Protein AF-A0ABD5SJA6-F1 (afdb_monomer_lite)

Radius of gyration: 27.05 Å; chains: 1; bounding box: 76×56×38 Å

Organism: NCBI:txid175631

Sequence (125 aa):
MLRLTSRFIILIRENTMLRLICSGLLSLIATLAVAATPKLDPSIDYHSQANPHEVLTTHLTLDLSVSFKKQELSGSVIFDFERKADKVSELVLDTRDLTIVAASARVDGKWQKTGFKLEAPHTAL

pLDDT: mean 79.59, std 22.56, range [30.09, 98.38]

Foldseek 3Di:
DDDDDDDDDDDDDDDDDDDDDDDDDDDDDPPPPPPDDPDDDPVDDPVWPWDCVFKPFPDKDDDWDDDPPVRDIDDDMDTDIDGPDPPDPDTDGDDDPDDDPFDWDQDPNDTDTDDDDDDDDDPDD

Structure (mmCIF, N/CA/C/O backbone):
data_AF-A0ABD5SJA6-F1
#
_entry.id   AF-A0ABD5SJA6-F1
#
loop_
_atom_site.group_PDB
_atom_site.id
_atom_site.type_symbol
_atom_site.label_atom_id
_atom_site.label_alt_id
_atom_site.label_comp_id
_atom_site.label_asym_id
_atom_site.label_entity_id
_atom_site.label_seq_id
_atom_site.pdbx_PDB_ins_code
_atom_site.Cartn_x
_atom_site.Cartn_y
_atom_site.Cartn_z
_atom_site.occupancy
_atom_site.B_iso_or_equiv
_atom_site.auth_seq_id
_atom_site.auth_comp_id
_atom_site.auth_asym_id
_atom_site.auth_atom_id
_atom_site.pdbx_PDB_model_num
ATOM 1 N N . MET A 1 1 ? 2.696 -40.765 -3.471 1.00 44.34 1 MET A N 1
ATOM 2 C CA . MET A 1 1 ? 3.782 -40.585 -2.484 1.00 44.34 1 MET A CA 1
ATOM 3 C C . MET A 1 1 ? 5.046 -41.232 -3.036 1.00 44.34 1 MET A C 1
ATOM 5 O O . MET A 1 1 ? 5.216 -42.427 -2.881 1.00 44.34 1 MET A O 1
ATOM 9 N N . LEU A 1 2 ? 5.892 -40.463 -3.727 1.00 30.09 2 LEU A N 1
ATOM 10 C CA . LEU A 1 2 ? 7.248 -40.864 -4.117 1.00 30.09 2 LEU A CA 1
ATOM 11 C C . LEU A 1 2 ? 8.167 -39.664 -3.844 1.00 30.09 2 LEU A C 1
ATOM 13 O O . LEU A 1 2 ? 7.968 -38.588 -4.401 1.00 30.09 2 LEU A O 1
ATOM 17 N N . ARG A 1 3 ? 9.118 -39.844 -2.924 1.00 38.66 3 ARG A N 1
ATOM 18 C CA . ARG A 1 3 ? 10.194 -38.897 -2.614 1.00 38.66 3 ARG A CA 1
ATOM 19 C C . ARG A 1 3 ? 11.383 -39.215 -3.520 1.00 38.66 3 ARG A C 1
ATOM 21 O O . ARG A 1 3 ? 11.895 -40.326 -3.444 1.00 38.66 3 ARG A O 1
ATOM 28 N N . LEU A 1 4 ? 11.866 -38.240 -4.287 1.00 33.56 4 LEU A N 1
ATOM 29 C CA . LEU A 1 4 ? 13.209 -38.260 -4.870 1.00 33.56 4 LEU A CA 1
ATOM 30 C C . LEU A 1 4 ? 13.973 -37.039 -4.343 1.00 33.56 4 LEU A C 1
ATOM 32 O O . LEU A 1 4 ? 13.773 -35.918 -4.796 1.00 33.56 4 LEU A O 1
ATOM 36 N N . THR A 1 5 ? 14.830 -37.252 -3.349 1.00 44.03 5 THR A N 1
ATOM 37 C CA . THR A 1 5 ? 15.842 -36.279 -2.923 1.00 44.03 5 THR A CA 1
ATOM 38 C C . THR A 1 5 ? 17.159 -36.660 -3.584 1.00 44.03 5 THR A C 1
ATOM 40 O O . THR A 1 5 ? 17.817 -37.589 -3.121 1.00 44.03 5 THR A O 1
ATOM 43 N N . SER A 1 6 ? 17.542 -35.967 -4.658 1.00 40.28 6 SER A N 1
ATOM 44 C CA . SER A 1 6 ? 18.878 -36.100 -5.245 1.00 40.28 6 SER A CA 1
ATOM 45 C C . SER A 1 6 ? 19.751 -34.946 -4.760 1.00 40.28 6 SER A C 1
ATOM 47 O O . SER A 1 6 ? 19.514 -33.784 -5.086 1.00 40.28 6 SER A O 1
ATOM 49 N N . ARG A 1 7 ? 20.719 -35.278 -3.902 1.00 47.34 7 ARG A N 1
ATOM 50 C CA . ARG A 1 7 ? 21.753 -34.373 -3.395 1.00 47.34 7 ARG A CA 1
ATOM 51 C C . ARG A 1 7 ? 22.823 -34.206 -4.475 1.00 47.34 7 ARG A C 1
ATOM 53 O O . ARG A 1 7 ? 23.491 -35.174 -4.819 1.00 47.34 7 ARG A O 1
ATOM 60 N N . PHE A 1 8 ? 23.009 -32.987 -4.973 1.00 38.50 8 PHE A N 1
ATOM 61 C CA . PHE A 1 8 ? 24.156 -32.628 -5.806 1.00 38.50 8 PHE A CA 1
ATOM 62 C C . PHE A 1 8 ? 25.366 -32.377 -4.892 1.00 38.50 8 PHE A C 1
ATOM 64 O O . PHE A 1 8 ? 25.408 -31.386 -4.167 1.00 38.50 8 PHE A O 1
ATOM 71 N N . ILE A 1 9 ? 26.329 -33.301 -4.892 1.00 41.44 9 ILE A N 1
ATOM 72 C CA . ILE A 1 9 ? 27.656 -33.122 -4.290 1.00 41.44 9 ILE A CA 1
ATOM 73 C C . ILE A 1 9 ? 28.602 -32.769 -5.438 1.00 41.44 9 ILE A C 1
ATOM 75 O O . ILE A 1 9 ? 28.868 -33.604 -6.300 1.00 41.44 9 ILE A O 1
ATOM 79 N N . ILE A 1 10 ? 29.086 -31.527 -5.470 1.00 42.12 10 ILE A N 1
ATOM 80 C CA . ILE A 1 10 ? 30.165 -31.116 -6.370 1.00 42.12 10 ILE A CA 1
ATOM 81 C C . ILE A 1 10 ? 31.480 -31.603 -5.753 1.00 42.12 10 ILE A C 1
ATOM 83 O O . ILE A 1 10 ? 31.955 -31.069 -4.755 1.00 42.12 10 ILE A O 1
ATOM 87 N N . LEU A 1 11 ? 32.041 -32.650 -6.353 1.00 31.03 11 LEU A N 1
ATOM 88 C CA . LEU A 1 11 ? 33.400 -33.137 -6.134 1.00 31.03 11 LEU A CA 1
ATOM 89 C C . LEU A 1 11 ? 34.340 -32.293 -7.014 1.00 31.03 11 LEU A C 1
ATOM 91 O O . LEU A 1 11 ? 34.359 -32.474 -8.231 1.00 31.03 11 LEU A O 1
ATOM 95 N N . ILE A 1 12 ? 35.112 -31.369 -6.426 1.00 47.56 12 ILE A N 1
ATOM 96 C CA . ILE A 1 12 ? 36.303 -30.805 -7.084 1.00 47.56 12 ILE A CA 1
ATOM 97 C C . ILE A 1 12 ? 37.546 -31.410 -6.436 1.00 47.56 12 ILE A C 1
ATOM 99 O O . ILE A 1 12 ? 37.678 -31.483 -5.218 1.00 47.56 12 ILE A O 1
ATOM 103 N N . ARG A 1 13 ? 38.393 -31.900 -7.339 1.00 40.84 13 ARG A N 1
ATOM 104 C CA . ARG A 1 13 ? 39.561 -32.764 -7.191 1.00 40.84 13 ARG A CA 1
ATOM 105 C C . ARG A 1 13 ? 40.578 -32.276 -6.159 1.00 40.84 13 ARG A C 1
ATOM 107 O O . ARG A 1 13 ? 40.915 -31.097 -6.103 1.00 40.84 13 ARG A O 1
ATOM 114 N N . GLU A 1 14 ? 41.135 -33.250 -5.448 1.00 42.69 14 GLU A N 1
ATOM 115 C CA . GLU A 1 14 ? 42.366 -33.143 -4.675 1.00 42.69 14 GLU A CA 1
ATOM 116 C C . GLU A 1 14 ? 43.535 -32.708 -5.571 1.00 42.69 14 GLU A C 1
ATOM 118 O O . GLU A 1 14 ? 43.736 -33.262 -6.655 1.00 42.69 14 GLU A O 1
ATOM 123 N N . ASN A 1 15 ? 44.342 -31.756 -5.101 1.00 51.75 15 ASN A N 1
ATOM 124 C CA . ASN A 1 15 ? 45.740 -31.684 -5.503 1.00 51.75 15 ASN A CA 1
ATOM 125 C C . ASN A 1 15 ? 46.596 -31.398 -4.264 1.00 51.75 15 ASN A C 1
ATOM 127 O O . ASN A 1 15 ? 46.485 -30.368 -3.602 1.00 51.75 15 ASN A O 1
ATOM 131 N N . THR A 1 16 ? 47.387 -32.403 -3.924 1.00 39.88 16 THR A N 1
ATOM 132 C CA . THR A 1 16 ? 48.221 -32.567 -2.737 1.00 39.88 16 THR A CA 1
ATOM 133 C C . THR A 1 16 ? 49.361 -31.548 -2.620 1.00 39.88 16 THR A C 1
ATOM 135 O O . THR A 1 16 ? 50.159 -31.395 -3.536 1.00 39.88 16 THR A O 1
ATOM 138 N N . MET A 1 17 ? 49.469 -30.959 -1.423 1.00 40.34 17 MET A N 1
ATOM 139 C CA . MET A 1 17 ? 50.687 -30.819 -0.601 1.00 40.34 17 MET A CA 1
ATOM 140 C C . MET A 1 17 ? 51.995 -30.350 -1.268 1.00 40.34 17 MET A C 1
ATOM 142 O O . MET A 1 17 ? 52.738 -31.163 -1.814 1.00 40.34 17 MET A O 1
ATOM 146 N N . LEU A 1 18 ? 52.408 -29.102 -0.994 1.00 37.44 18 LEU A N 1
ATOM 147 C CA . LEU A 1 18 ? 53.837 -28.784 -0.852 1.00 37.44 18 LEU A CA 1
ATOM 148 C C . LEU A 1 18 ? 54.118 -27.637 0.149 1.00 37.44 18 LEU A C 1
ATOM 150 O O . LEU A 1 18 ? 54.086 -26.464 -0.190 1.00 37.44 18 LEU A O 1
ATOM 154 N N . ARG A 1 19 ? 54.429 -28.064 1.382 1.00 41.00 19 ARG A N 1
ATOM 155 C CA . ARG A 1 19 ? 55.474 -27.588 2.318 1.00 41.00 19 ARG A CA 1
ATOM 156 C C . ARG A 1 19 ? 55.493 -26.131 2.832 1.00 41.00 19 ARG A C 1
ATOM 158 O O . ARG A 1 19 ? 55.806 -25.189 2.115 1.00 41.00 19 ARG A O 1
ATOM 165 N N . LEU A 1 20 ? 55.338 -26.040 4.166 1.00 42.41 20 LEU A N 1
ATOM 166 C CA . LEU A 1 20 ? 56.036 -25.130 5.098 1.00 42.41 20 LEU A CA 1
ATOM 167 C C . LEU A 1 20 ? 57.412 -24.708 4.561 1.00 42.41 20 LEU A C 1
ATOM 169 O O . LEU A 1 20 ? 58.139 -25.627 4.197 1.00 42.41 20 LEU A O 1
ATOM 173 N N . ILE A 1 21 ? 57.778 -23.412 4.593 1.00 49.62 21 ILE A N 1
ATOM 174 C CA . ILE A 1 21 ? 58.733 -22.744 5.525 1.00 49.62 21 ILE A CA 1
ATOM 175 C C . ILE A 1 21 ? 58.667 -21.220 5.273 1.00 49.62 21 ILE A C 1
ATOM 177 O O . ILE A 1 21 ? 58.741 -20.818 4.119 1.00 49.62 21 ILE A O 1
ATOM 181 N N . CYS A 1 22 ? 58.541 -20.395 6.321 1.00 36.16 22 CYS A N 1
ATOM 182 C CA . CYS A 1 22 ? 59.208 -19.084 6.494 1.00 36.16 22 CYS A CA 1
ATOM 183 C C . CYS A 1 22 ? 58.589 -18.338 7.687 1.00 36.16 22 CYS A C 1
ATOM 185 O O . CYS A 1 22 ? 57.712 -17.488 7.551 1.00 36.16 22 CYS A O 1
ATOM 187 N N . SER A 1 23 ? 59.063 -18.678 8.885 1.00 50.00 23 SER A N 1
ATOM 188 C CA . SER A 1 23 ? 58.998 -17.800 10.052 1.00 50.00 23 SER A CA 1
ATOM 189 C C . SER A 1 23 ? 60.077 -16.726 9.897 1.00 50.00 23 SER A C 1
ATOM 191 O O . SER A 1 23 ? 61.254 -17.066 9.809 1.00 50.00 23 SER A O 1
ATOM 193 N N . GLY A 1 24 ? 59.697 -15.447 9.867 1.00 37.56 24 GLY A N 1
ATOM 194 C CA . GLY A 1 24 ? 60.663 -14.347 9.840 1.00 37.56 24 GLY A CA 1
ATOM 195 C C . GLY A 1 24 ? 60.061 -12.987 9.494 1.00 37.56 24 GLY A C 1
ATOM 196 O O . GLY A 1 24 ? 59.989 -12.629 8.330 1.00 37.56 24 GLY A O 1
ATOM 197 N N . LEU A 1 25 ? 59.668 -12.249 10.537 1.00 53.66 25 LEU A N 1
ATOM 198 C CA . LEU A 1 25 ? 59.761 -10.789 10.670 1.00 53.66 25 LEU A CA 1
ATOM 199 C C . LEU A 1 25 ? 59.348 -9.916 9.462 1.00 53.66 25 LEU A C 1
ATOM 201 O O . LEU A 1 25 ? 60.193 -9.581 8.638 1.00 53.66 25 LEU A O 1
ATOM 205 N N . LEU A 1 26 ? 58.118 -9.379 9.455 1.00 40.69 26 LEU A N 1
ATOM 206 C CA . LEU A 1 26 ? 57.902 -8.031 8.912 1.00 40.69 26 LEU A CA 1
ATOM 207 C C . LEU A 1 26 ? 56.641 -7.348 9.465 1.00 40.69 26 LEU A C 1
ATOM 209 O O . LEU A 1 26 ? 55.515 -7.699 9.140 1.00 40.69 26 LEU A O 1
ATOM 213 N N . SER A 1 27 ? 56.910 -6.321 10.265 1.00 46.41 27 SER A N 1
ATOM 214 C CA . SER A 1 27 ? 56.167 -5.068 10.393 1.00 46.41 27 SER A CA 1
ATOM 215 C C . SER A 1 27 ? 54.706 -5.084 10.863 1.00 46.41 27 SER A C 1
ATOM 217 O O . SER A 1 27 ? 53.755 -5.316 10.122 1.00 46.41 27 SER A O 1
ATOM 219 N N . LEU A 1 28 ? 54.570 -4.649 12.115 1.00 49.94 28 LEU A N 1
ATOM 220 C CA . LEU A 1 28 ? 53.474 -3.847 12.644 1.00 49.94 28 LEU A CA 1
ATOM 221 C C . LEU A 1 28 ? 53.065 -2.743 11.645 1.00 49.94 28 LEU A C 1
ATOM 223 O O . LEU A 1 28 ? 53.692 -1.689 11.585 1.00 49.94 28 LEU A O 1
ATOM 227 N N . ILE A 1 29 ? 51.983 -2.957 10.897 1.00 58.75 29 ILE A N 1
ATOM 228 C CA . ILE A 1 29 ? 51.209 -1.868 10.292 1.00 58.75 29 ILE A CA 1
ATOM 229 C C . ILE A 1 29 ? 49.870 -1.848 11.020 1.00 58.75 29 ILE A C 1
ATOM 231 O O . ILE A 1 29 ? 48.907 -2.510 10.633 1.00 58.75 29 ILE A O 1
ATOM 235 N N . ALA A 1 30 ? 49.828 -1.096 12.121 1.00 57.78 30 ALA A N 1
ATOM 236 C CA . ALA A 1 30 ? 48.572 -0.634 12.686 1.00 57.78 30 ALA A CA 1
ATOM 237 C C . ALA A 1 30 ? 47.940 0.297 11.644 1.00 57.78 30 ALA A C 1
ATOM 239 O O . ALA A 1 30 ? 48.271 1.478 11.549 1.00 57.78 30 ALA A O 1
ATOM 240 N N . THR A 1 31 ? 47.091 -0.270 10.793 1.00 59.81 31 THR A N 1
ATOM 241 C CA . THR A 1 31 ? 46.323 0.500 9.823 1.00 59.81 31 THR A CA 1
ATOM 242 C C . THR A 1 31 ? 45.260 1.249 10.613 1.00 59.81 31 THR A C 1
ATOM 244 O O . THR A 1 31 ? 44.278 0.652 11.052 1.00 59.81 31 THR A O 1
ATOM 247 N N . LEU A 1 32 ? 45.458 2.552 10.832 1.00 63.22 32 LEU A N 1
ATOM 248 C CA . LEU A 1 32 ? 44.363 3.431 11.221 1.00 63.22 32 LEU A CA 1
ATOM 249 C C . LEU A 1 32 ? 43.402 3.495 10.032 1.00 63.22 32 LEU A C 1
ATOM 251 O O . LEU A 1 32 ? 43.584 4.286 9.109 1.00 63.22 32 LEU A O 1
ATOM 255 N N . ALA A 1 33 ? 42.387 2.633 10.038 1.00 64.75 33 ALA A N 1
ATOM 256 C CA . ALA A 1 33 ? 41.217 2.824 9.205 1.00 64.75 33 ALA A CA 1
ATOM 257 C C . ALA A 1 33 ? 40.486 4.055 9.749 1.00 64.75 33 ALA A C 1
ATOM 259 O O . ALA A 1 33 ? 39.693 3.967 10.685 1.00 64.75 33 ALA A O 1
ATOM 260 N N . VAL A 1 34 ? 40.806 5.226 9.199 1.00 64.25 34 VAL A N 1
ATOM 261 C CA . VA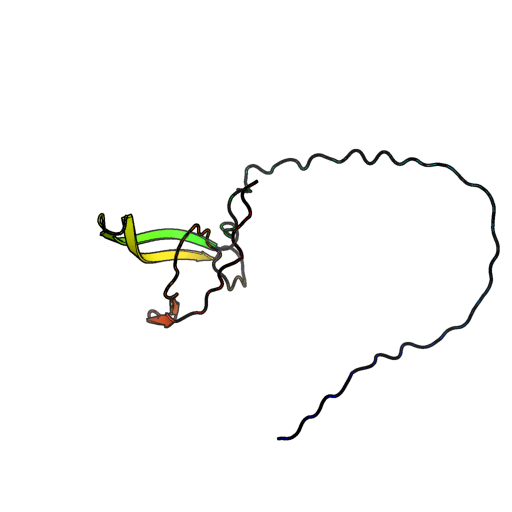L A 1 34 ? 39.958 6.404 9.351 1.00 64.25 34 VAL A CA 1
ATOM 262 C C . VAL A 1 34 ? 38.640 6.029 8.689 1.00 64.25 34 VAL A C 1
ATOM 264 O O . VAL A 1 34 ? 38.564 5.940 7.465 1.00 64.25 34 VAL A O 1
ATOM 267 N N . ALA A 1 35 ? 37.633 5.709 9.501 1.00 67.50 35 ALA A N 1
ATOM 268 C CA . ALA A 1 35 ? 36.291 5.454 9.012 1.00 67.50 35 ALA A CA 1
ATOM 269 C C . ALA A 1 35 ? 35.831 6.721 8.287 1.00 67.50 35 ALA A C 1
ATOM 271 O O . ALA A 1 35 ? 35.576 7.748 8.916 1.00 67.50 35 ALA A O 1
ATOM 272 N N . ALA A 1 36 ? 35.803 6.666 6.956 1.00 68.44 36 ALA A N 1
ATOM 273 C CA . ALA A 1 36 ? 35.206 7.717 6.159 1.00 68.44 36 ALA A CA 1
ATOM 274 C C . ALA A 1 36 ? 33.746 7.814 6.595 1.00 68.44 36 ALA A C 1
ATOM 276 O O . ALA A 1 36 ? 32.992 6.846 6.477 1.00 68.44 36 ALA A O 1
ATOM 277 N N . THR A 1 37 ? 33.358 8.958 7.153 1.00 71.56 37 THR A N 1
ATOM 278 C CA . THR A 1 37 ? 31.951 9.212 7.429 1.00 71.56 37 THR A CA 1
ATOM 279 C C . THR A 1 37 ? 31.232 9.219 6.082 1.00 71.56 37 THR A C 1
ATOM 281 O O . THR A 1 37 ? 31.646 9.960 5.182 1.00 71.56 37 THR A O 1
ATOM 284 N N . PRO A 1 38 ? 30.214 8.363 5.875 1.00 74.88 38 PRO A N 1
ATO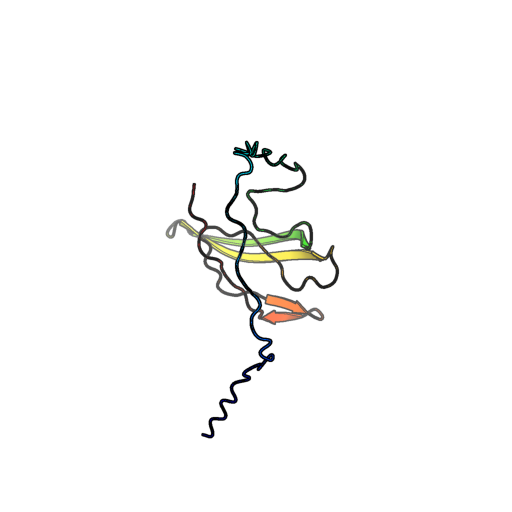M 285 C CA . PRO A 1 38 ? 29.485 8.371 4.621 1.00 74.88 38 PRO A CA 1
ATOM 286 C C . PRO A 1 38 ? 28.888 9.763 4.446 1.00 74.88 38 PRO A C 1
ATOM 288 O O . PRO A 1 38 ? 28.158 10.263 5.305 1.00 74.88 38 PRO A O 1
ATOM 291 N N . LYS A 1 39 ? 29.253 10.422 3.348 1.00 83.56 39 LYS A N 1
ATOM 292 C CA . LYS A 1 39 ? 28.641 11.687 2.971 1.00 83.56 39 LYS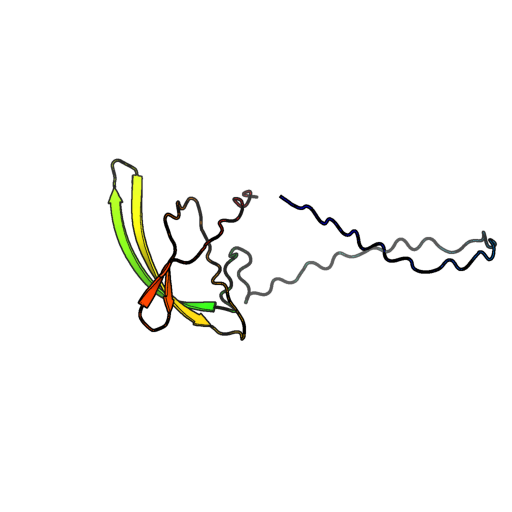 A CA 1
ATOM 293 C C . LYS A 1 39 ? 27.182 11.390 2.633 1.00 83.56 39 LYS A C 1
ATOM 295 O O . LYS A 1 39 ? 26.927 10.617 1.715 1.00 83.56 39 LYS A O 1
ATOM 300 N N . LEU A 1 40 ? 26.258 11.975 3.392 1.00 87.44 40 LEU A N 1
ATOM 301 C CA . LEU A 1 40 ? 24.827 11.874 3.115 1.00 87.44 40 LEU A CA 1
ATOM 302 C C . LEU A 1 40 ? 24.541 12.472 1.735 1.00 87.44 40 LEU A C 1
ATOM 304 O O . LEU A 1 40 ? 24.974 13.589 1.435 1.00 87.44 40 LEU A O 1
ATOM 308 N N . ASP A 1 41 ? 23.828 11.716 0.909 1.00 88.25 41 ASP A N 1
ATOM 309 C CA . ASP A 1 41 ? 23.292 12.194 -0.355 1.00 88.25 41 ASP A CA 1
ATOM 310 C C . ASP A 1 41 ? 21.928 12.845 -0.082 1.00 88.25 41 ASP A C 1
ATOM 312 O O . ASP A 1 41 ? 20.997 12.148 0.320 1.00 88.25 41 ASP A O 1
ATOM 316 N N . PRO A 1 42 ? 21.776 14.167 -0.276 1.00 86.50 42 PRO A N 1
ATOM 317 C CA . PRO A 1 42 ? 20.513 14.853 -0.015 1.00 86.50 42 PRO A CA 1
ATOM 318 C C . PRO A 1 42 ? 19.387 14.448 -0.979 1.00 86.50 42 PRO A C 1
ATOM 320 O O . PRO A 1 42 ? 18.244 14.838 -0.759 1.00 86.50 42 PRO A O 1
ATOM 323 N N . SER A 1 43 ? 19.685 13.710 -2.054 1.00 85.69 43 SER A N 1
ATOM 324 C CA . SER A 1 43 ? 18.668 13.169 -2.961 1.00 85.69 43 SER A CA 1
ATOM 325 C C . SER A 1 43 ? 18.006 11.888 -2.445 1.00 85.69 43 SER A C 1
ATOM 327 O O . SER A 1 43 ? 16.988 11.479 -3.003 1.00 85.69 43 SER A O 1
ATOM 329 N N . ILE A 1 44 ? 18.558 11.281 -1.388 1.00 88.06 44 ILE A N 1
ATOM 330 C CA . ILE A 1 44 ? 18.048 10.061 -0.763 1.00 88.06 44 ILE A CA 1
ATOM 331 C C . ILE A 1 44 ? 17.376 10.411 0.565 1.00 88.06 44 ILE A C 1
ATOM 333 O O . ILE A 1 44 ? 17.977 11.037 1.439 1.00 88.06 44 ILE A O 1
ATOM 337 N N . ASP A 1 45 ? 16.140 9.951 0.742 1.00 90.25 45 ASP A N 1
ATOM 338 C CA . ASP A 1 45 ? 15.479 9.972 2.045 1.00 90.25 45 ASP A CA 1
ATOM 339 C C . ASP A 1 45 ? 15.834 8.701 2.829 1.00 90.25 45 ASP A C 1
ATOM 341 O O . ASP A 1 45 ? 15.259 7.638 2.616 1.00 90.25 45 ASP A O 1
ATOM 345 N N . TYR A 1 46 ? 16.793 8.812 3.750 1.00 88.88 46 TYR A N 1
ATOM 346 C CA . TYR A 1 46 ? 17.264 7.692 4.577 1.00 88.88 46 TYR A CA 1
ATOM 347 C C . TYR A 1 46 ? 16.264 7.229 5.646 1.00 88.88 46 TYR A C 1
ATOM 349 O O . TYR A 1 46 ? 16.524 6.242 6.337 1.00 88.88 46 TYR A O 1
ATOM 357 N N . HIS A 1 47 ? 15.152 7.942 5.823 1.00 89.31 47 HIS A N 1
ATOM 358 C CA . HIS A 1 47 ? 14.093 7.568 6.757 1.00 89.31 47 HIS A CA 1
ATOM 359 C C . HIS A 1 47 ? 12.924 6.856 6.072 1.00 89.31 47 HIS A C 1
ATOM 361 O O . HIS A 1 47 ? 12.074 6.296 6.769 1.00 89.31 47 HIS A O 1
ATOM 367 N N . SER A 1 48 ? 12.896 6.851 4.739 1.00 91.62 48 SER A N 1
ATOM 368 C CA . SER A 1 48 ? 11.927 6.118 3.933 1.00 91.62 48 SER A CA 1
ATOM 369 C C . SER A 1 48 ? 12.529 4.799 3.457 1.00 91.62 48 SER A C 1
ATOM 371 O O . SER A 1 48 ? 13.686 4.737 3.046 1.00 91.62 48 SER A O 1
ATOM 373 N N . GLN A 1 49 ? 11.735 3.732 3.508 1.00 92.94 49 GLN A N 1
ATOM 374 C CA . GLN A 1 49 ? 12.062 2.445 2.892 1.00 92.94 49 GLN A CA 1
ATOM 375 C C . GLN A 1 49 ? 11.357 2.261 1.543 1.00 92.94 49 GLN A C 1
ATOM 377 O O . GLN A 1 49 ? 11.495 1.212 0.913 1.00 92.94 49 GLN A O 1
ATOM 382 N N . ALA A 1 50 ? 10.581 3.252 1.092 1.00 95.06 50 ALA A N 1
ATOM 383 C CA . ALA A 1 50 ? 9.944 3.225 -0.215 1.00 95.06 50 ALA A CA 1
ATOM 384 C C . ALA A 1 50 ? 10.988 3.242 -1.346 1.00 95.06 50 ALA A C 1
ATOM 386 O O . ALA A 1 50 ? 12.136 3.645 -1.157 1.00 95.06 50 ALA A O 1
ATOM 387 N N . ASN A 1 51 ? 10.576 2.865 -2.560 1.00 95.38 51 ASN A N 1
ATOM 388 C CA . ASN A 1 51 ? 11.432 2.894 -3.750 1.00 95.38 51 ASN A CA 1
ATOM 389 C C . ASN A 1 51 ? 11.073 4.027 -4.746 1.00 95.38 51 ASN A C 1
ATOM 391 O O . ASN A 1 51 ? 10.856 3.754 -5.930 1.00 95.38 51 ASN A O 1
ATOM 395 N N . PRO A 1 52 ? 11.059 5.321 -4.342 1.00 93.81 52 PRO A N 1
ATOM 396 C CA . PRO A 1 52 ? 10.599 6.437 -5.186 1.00 93.81 52 PRO A CA 1
ATOM 397 C C . PRO A 1 52 ? 11.492 6.717 -6.412 1.00 93.81 52 PRO A C 1
ATOM 399 O O . PRO A 1 52 ? 11.080 7.398 -7.362 1.00 93.81 52 PRO A O 1
ATOM 402 N N . HIS A 1 53 ? 12.725 6.203 -6.402 1.00 92.44 53 HIS A N 1
ATOM 403 C CA . HIS A 1 53 ? 13.647 6.262 -7.539 1.00 92.44 53 HIS A CA 1
ATOM 404 C C . HIS A 1 53 ? 13.267 5.276 -8.654 1.00 92.44 53 HIS A C 1
ATOM 406 O O . HIS A 1 53 ? 13.593 5.510 -9.815 1.00 92.44 53 HIS A O 1
ATOM 412 N N . GLU A 1 54 ? 12.542 4.211 -8.313 1.00 95.25 54 GLU A N 1
ATOM 413 C CA . GLU A 1 54 ? 12.124 3.142 -9.220 1.00 95.25 54 GLU A CA 1
ATOM 414 C C . GLU A 1 54 ? 10.644 3.248 -9.597 1.00 95.25 54 GLU A C 1
ATOM 416 O O . GLU A 1 54 ? 10.288 3.069 -10.765 1.00 95.25 54 GLU A O 1
ATOM 421 N N . VAL A 1 55 ? 9.786 3.563 -8.622 1.00 96.50 55 VAL A N 1
ATOM 422 C CA . VAL A 1 55 ? 8.338 3.714 -8.790 1.00 96.50 55 VAL A CA 1
ATOM 423 C C . VAL A 1 55 ? 7.881 5.001 -8.114 1.00 96.50 55 VAL A C 1
ATOM 425 O O . VAL A 1 55 ? 7.942 5.137 -6.897 1.00 96.50 55 VAL A O 1
ATOM 428 N N . LEU A 1 56 ? 7.419 5.962 -8.910 1.00 94.81 56 LEU A N 1
ATOM 429 C CA . LEU A 1 56 ? 6.969 7.261 -8.428 1.00 94.81 56 LEU A CA 1
ATOM 430 C C . LEU A 1 56 ? 5.449 7.290 -8.322 1.00 94.81 56 LEU A C 1
ATOM 432 O O . LEU A 1 56 ? 4.765 7.274 -9.341 1.00 94.81 56 LEU A O 1
ATOM 436 N N . THR A 1 57 ? 4.921 7.415 -7.110 1.00 95.81 57 THR A N 1
ATOM 437 C CA . THR A 1 57 ? 3.507 7.745 -6.894 1.00 95.81 57 THR A CA 1
ATOM 438 C C . THR A 1 57 ? 3.223 9.164 -7.386 1.00 95.81 57 THR A C 1
ATOM 440 O O . THR A 1 57 ? 3.885 10.109 -6.962 1.00 95.81 57 THR A O 1
ATOM 443 N N . THR A 1 58 ? 2.233 9.322 -8.262 1.00 97.19 58 THR A N 1
ATOM 444 C CA . THR A 1 58 ? 1.819 10.620 -8.815 1.00 97.19 58 THR A CA 1
ATOM 445 C C . THR A 1 58 ? 0.536 11.133 -8.175 1.00 97.19 58 THR A C 1
ATOM 447 O O . THR A 1 58 ? 0.400 12.339 -7.983 1.00 97.19 58 THR A O 1
ATOM 450 N N . HIS A 1 59 ? -0.383 10.234 -7.812 1.00 97.94 59 HIS A N 1
ATOM 451 C CA . HIS A 1 59 ? -1.634 10.584 -7.143 1.00 97.94 59 HIS A CA 1
ATOM 452 C C . HIS A 1 59 ? -1.997 9.568 -6.067 1.00 97.94 59 HIS A C 1
ATOM 454 O O . HIS A 1 59 ? -1.656 8.385 -6.136 1.00 97.94 59 HIS A O 1
ATOM 460 N N . LEU A 1 60 ? -2.721 10.061 -5.068 1.00 97.31 60 LEU A N 1
ATOM 461 C CA . LEU A 1 60 ? -3.192 9.284 -3.940 1.00 97.31 60 LEU A CA 1
ATOM 462 C C . LEU A 1 60 ? -4.637 9.685 -3.648 1.00 97.31 60 LEU A C 1
ATOM 464 O O . LEU A 1 60 ? -4.922 10.844 -3.356 1.00 97.31 60 LEU A O 1
ATOM 468 N N . THR A 1 61 ? -5.545 8.716 -3.733 1.00 98.31 61 THR A N 1
ATOM 469 C CA . THR A 1 61 ? -6.961 8.899 -3.396 1.00 98.31 61 THR A CA 1
ATOM 470 C C . THR A 1 61 ? -7.271 8.157 -2.106 1.00 98.31 61 THR A C 1
ATOM 472 O O . THR A 1 61 ? -7.001 6.961 -2.002 1.00 98.31 61 THR A O 1
ATOM 475 N N . LEU A 1 62 ? -7.843 8.867 -1.133 1.00 98.12 62 LEU A N 1
ATOM 476 C CA . LEU A 1 62 ? -8.244 8.334 0.167 1.00 98.12 62 LEU A CA 1
ATOM 477 C C . LEU A 1 62 ? -9.764 8.244 0.247 1.00 98.12 62 LEU A C 1
ATOM 479 O O . LEU A 1 62 ? -10.446 9.261 0.144 1.00 98.12 62 LEU A O 1
ATOM 483 N N . ASP A 1 63 ? -10.274 7.045 0.503 1.00 98.31 63 ASP A N 1
ATOM 484 C CA . ASP A 1 63 ? -11.655 6.833 0.926 1.00 98.31 63 ASP A CA 1
ATOM 485 C C . ASP A 1 63 ? -11.622 6.271 2.347 1.00 98.31 63 ASP A C 1
ATOM 487 O O . ASP A 1 63 ? -11.337 5.088 2.548 1.00 98.31 63 ASP A O 1
ATOM 491 N N . LEU A 1 64 ? -11.803 7.150 3.337 1.00 98.19 64 LEU A N 1
ATOM 492 C CA . LEU A 1 64 ? -11.612 6.846 4.753 1.00 98.19 64 LEU A CA 1
ATOM 493 C C . LEU A 1 64 ? -12.860 7.182 5.567 1.00 98.19 64 LEU A C 1
ATOM 495 O O . LEU A 1 64 ? -13.449 8.253 5.450 1.00 98.19 64 LEU A O 1
ATOM 499 N N . SER A 1 65 ? -13.195 6.277 6.479 1.00 98.38 65 SER A N 1
ATOM 500 C CA . SER A 1 65 ? -14.189 6.457 7.531 1.00 98.38 65 SER A CA 1
ATOM 501 C C . SER A 1 65 ? -13.507 6.660 8.881 1.00 98.38 65 SER A C 1
ATOM 503 O O . SER A 1 65 ? -12.583 5.926 9.243 1.00 98.38 65 SER A O 1
ATOM 505 N N . VAL A 1 66 ? -13.999 7.634 9.648 1.00 98.31 66 VAL A N 1
ATOM 506 C CA . VAL A 1 66 ? -13.471 7.998 10.970 1.00 98.31 66 VAL A CA 1
ATOM 507 C C . VAL A 1 66 ? -14.295 7.339 12.074 1.00 98.31 66 VAL A C 1
ATOM 509 O O . VAL A 1 66 ? -15.518 7.467 12.102 1.00 98.31 66 VAL A O 1
ATOM 512 N N . SER A 1 67 ? -13.630 6.685 13.029 1.00 98.19 67 SER A N 1
ATOM 513 C CA . SER A 1 67 ? -14.265 6.132 14.229 1.00 98.19 67 SER A CA 1
ATOM 514 C C . SER A 1 67 ? -13.633 6.691 15.500 1.00 98.19 67 SER A C 1
ATOM 516 O O . SER A 1 67 ? -12.576 6.239 15.933 1.00 98.19 67 SER A O 1
ATOM 518 N N . PHE A 1 68 ? -14.320 7.617 16.172 1.00 98.12 68 PHE A N 1
ATOM 519 C CA . PHE A 1 68 ? -13.854 8.164 17.455 1.00 98.12 68 PHE A CA 1
ATOM 520 C C 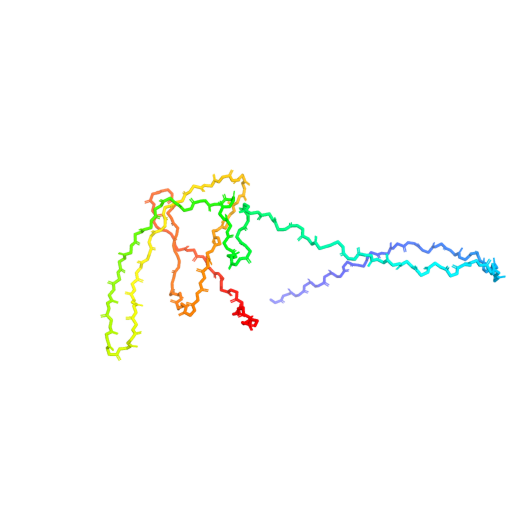. PHE A 1 68 ? -13.912 7.149 18.598 1.00 98.12 68 PHE A C 1
ATOM 522 O O . PHE A 1 68 ? -13.068 7.172 19.486 1.00 98.12 68 PHE A O 1
ATOM 529 N N . LYS A 1 69 ? -14.879 6.222 18.563 1.00 98.12 69 LYS A N 1
ATOM 530 C CA . LYS A 1 69 ? -14.998 5.158 19.571 1.00 98.12 69 LYS A CA 1
ATOM 531 C C . LYS A 1 69 ? -13.794 4.217 19.543 1.00 98.12 69 LYS A C 1
ATOM 533 O O . LYS A 1 69 ? -13.368 3.758 20.595 1.00 98.12 69 LYS A O 1
ATOM 538 N N . LYS A 1 70 ? -13.297 3.903 18.343 1.00 97.31 70 LYS A N 1
ATOM 539 C CA . LYS A 1 70 ? -12.132 3.027 18.156 1.00 97.31 70 LYS A CA 1
ATOM 540 C C . LYS A 1 70 ? -10.811 3.793 18.086 1.00 97.31 70 LYS A C 1
ATOM 542 O O . LYS A 1 70 ? -9.774 3.172 18.224 1.00 97.31 70 LYS A O 1
ATOM 547 N N . GLN A 1 71 ? -10.864 5.113 17.896 1.00 97.94 71 GLN A N 1
ATOM 548 C CA . GLN A 1 71 ? -9.701 5.962 17.620 1.00 97.94 71 GLN A CA 1
ATOM 549 C C . GLN A 1 71 ? -8.945 5.517 16.357 1.00 97.94 71 GLN A C 1
ATOM 551 O O . GLN A 1 71 ? -7.721 5.511 16.313 1.00 97.94 71 GLN A O 1
ATOM 556 N N . GLU A 1 72 ? -9.695 5.150 15.317 1.00 97.69 72 GLU A N 1
ATOM 557 C CA . GLU A 1 72 ? -9.162 4.537 14.098 1.00 97.69 72 GLU A CA 1
ATOM 558 C C . GLU A 1 72 ? -9.699 5.225 12.838 1.00 97.69 72 GLU A C 1
ATOM 560 O O . GLU A 1 72 ? -10.859 5.655 12.780 1.00 97.69 72 GLU A O 1
ATOM 565 N N . LEU A 1 73 ? -8.851 5.253 11.809 1.00 98.00 73 LEU A N 1
ATOM 566 C CA . LEU A 1 73 ? -9.230 5.490 10.420 1.00 98.00 73 LEU A CA 1
ATOM 567 C C . LEU A 1 73 ? -9.268 4.143 9.697 1.00 98.00 73 LEU A C 1
ATOM 569 O O . LEU A 1 73 ? -8.342 3.345 9.818 1.00 98.00 73 LEU A O 1
ATOM 573 N N . SER A 1 74 ? -10.329 3.890 8.935 1.00 98.25 74 SER A N 1
ATOM 574 C CA . SER A 1 74 ? -10.476 2.654 8.157 1.00 98.25 74 SER A CA 1
ATOM 575 C C . SER A 1 74 ? -11.011 2.960 6.770 1.00 98.25 74 SER A C 1
ATOM 577 O O . SER A 1 74 ? -11.842 3.853 6.623 1.00 98.25 74 SER A O 1
ATOM 579 N N . GLY A 1 75 ? -10.552 2.234 5.756 1.00 97.75 75 GLY A N 1
ATOM 580 C CA . GLY A 1 75 ? -10.990 2.467 4.388 1.00 97.75 75 GLY A CA 1
ATOM 581 C C . GLY A 1 75 ? -10.006 1.928 3.365 1.00 97.75 75 GLY A C 1
ATOM 582 O O . GLY A 1 75 ? -9.331 0.928 3.615 1.00 97.75 75 GLY A O 1
ATOM 583 N N . SER A 1 76 ? -9.942 2.582 2.211 1.00 98.06 76 SER A N 1
ATOM 584 C CA . SER A 1 76 ? -9.091 2.173 1.098 1.00 98.06 76 SER A CA 1
ATOM 585 C C . SER A 1 76 ? -8.278 3.337 0.546 1.00 98.06 76 SER A C 1
ATOM 587 O O . SER A 1 76 ? -8.644 4.506 0.682 1.00 98.06 76 SER A O 1
ATOM 589 N N . VAL A 1 77 ? -7.150 2.990 -0.068 1.00 97.94 77 VAL A N 1
ATOM 590 C CA . VAL A 1 77 ? -6.260 3.934 -0.740 1.00 97.94 77 VAL A CA 1
ATOM 591 C C . VAL A 1 77 ? -6.010 3.438 -2.154 1.00 97.94 77 VAL A C 1
ATOM 593 O O . VAL A 1 77 ? -5.746 2.252 -2.358 1.00 97.94 77 VAL A O 1
ATOM 596 N N . ILE A 1 78 ? -6.084 4.349 -3.121 1.00 98.00 78 ILE A N 1
ATOM 597 C CA . ILE A 1 78 ? -5.698 4.100 -4.511 1.00 98.00 78 ILE A CA 1
ATOM 598 C C . ILE A 1 78 ? -4.451 4.931 -4.803 1.00 98.00 78 ILE A C 1
ATOM 600 O O . ILE A 1 78 ? -4.462 6.147 -4.611 1.00 98.00 78 ILE A O 1
ATOM 604 N N . PHE A 1 79 ? -3.398 4.260 -5.267 1.00 97.75 79 PHE A N 1
ATOM 605 C CA . PHE A 1 79 ? -2.157 4.879 -5.719 1.00 97.75 79 PHE A CA 1
ATOM 606 C C . PHE A 1 79 ? -2.098 4.838 -7.244 1.00 97.75 79 PHE A C 1
ATOM 608 O O . PHE A 1 79 ? -2.132 3.751 -7.827 1.00 97.75 79 PHE A O 1
ATOM 615 N N . ASP A 1 80 ? -1.945 6.002 -7.866 1.00 97.12 80 ASP A N 1
ATOM 616 C CA . ASP A 1 80 ? -1.480 6.093 -9.247 1.00 97.12 80 ASP A CA 1
ATOM 617 C C . ASP A 1 80 ? 0.030 6.305 -9.227 1.00 97.12 80 ASP A C 1
ATOM 619 O O . ASP A 1 80 ? 0.546 7.096 -8.433 1.00 97.12 80 ASP A O 1
ATOM 623 N N . PHE A 1 81 ? 0.751 5.586 -10.082 1.00 96.31 81 PHE A N 1
ATOM 624 C CA . PHE A 1 81 ? 2.206 5.620 -10.092 1.00 96.31 81 PHE A CA 1
ATOM 625 C C . PHE A 1 81 ? 2.790 5.403 -11.485 1.00 96.31 81 PHE A C 1
ATOM 627 O O . PHE A 1 81 ? 2.170 4.811 -12.368 1.00 96.31 81 PHE A O 1
ATOM 634 N N . GLU A 1 82 ? 4.034 5.836 -11.642 1.00 95.25 82 GLU A N 1
ATOM 635 C CA . GLU A 1 82 ? 4.852 5.664 -12.833 1.00 95.25 82 GLU A CA 1
ATOM 636 C C . GLU A 1 82 ? 6.085 4.822 -12.502 1.00 95.25 82 GLU A C 1
ATOM 638 O O . GLU A 1 82 ? 6.748 5.036 -11.486 1.00 95.25 82 GLU A O 1
ATOM 643 N N . ARG A 1 83 ? 6.424 3.863 -13.369 1.00 95.12 83 ARG A N 1
ATOM 644 C CA . ARG A 1 83 ? 7.671 3.097 -13.253 1.00 95.12 83 ARG A CA 1
ATOM 645 C C . ARG A 1 83 ? 8.776 3.851 -13.986 1.00 95.12 83 ARG A C 1
ATOM 647 O O . ARG A 1 83 ? 8.671 4.070 -15.188 1.00 95.12 83 ARG A O 1
ATOM 654 N N . LYS A 1 84 ? 9.821 4.237 -13.258 1.00 93.12 84 LYS A N 1
ATOM 655 C CA . LYS A 1 84 ? 10.997 4.941 -13.790 1.00 93.12 84 LYS A CA 1
ATOM 656 C C . LYS A 1 84 ? 12.100 3.991 -14.236 1.00 93.12 84 LYS A C 1
ATOM 658 O O . LYS A 1 84 ? 12.859 4.331 -15.136 1.00 93.12 84 LYS A O 1
ATOM 663 N N . ALA A 1 85 ? 12.198 2.826 -13.598 1.00 88.00 85 ALA A N 1
ATOM 664 C CA . ALA A 1 85 ? 13.190 1.813 -13.925 1.00 88.00 85 ALA A CA 1
ATOM 665 C C . ALA A 1 85 ? 12.555 0.609 -14.635 1.00 88.00 85 ALA A C 1
ATOM 667 O O . ALA A 1 85 ? 11.455 0.157 -14.297 1.00 88.00 85 ALA A O 1
ATOM 668 N N . ASP A 1 86 ? 13.282 0.070 -15.612 1.00 84.50 86 ASP A N 1
ATOM 669 C CA . ASP A 1 86 ? 12.891 -1.146 -16.314 1.00 84.50 86 ASP A CA 1
ATOM 670 C C . ASP A 1 86 ? 12.911 -2.348 -15.361 1.00 84.50 86 ASP A C 1
ATOM 672 O O . ASP A 1 86 ? 13.794 -2.484 -14.517 1.00 84.50 86 ASP A O 1
ATOM 676 N N . LYS A 1 87 ? 11.964 -3.276 -15.546 1.00 84.75 87 LYS A N 1
ATOM 677 C CA . LYS A 1 87 ? 11.880 -4.564 -14.823 1.00 84.75 87 LYS A CA 1
ATOM 678 C C . LYS A 1 87 ? 11.586 -4.477 -13.319 1.00 84.75 87 LYS A C 1
ATOM 680 O O . LYS A 1 87 ? 11.670 -5.498 -12.636 1.00 84.75 87 LYS A O 1
ATOM 685 N N . VAL A 1 88 ? 11.165 -3.325 -12.803 1.00 91.00 88 VAL A N 1
ATOM 686 C CA . VAL A 1 88 ? 10.649 -3.237 -11.430 1.00 91.00 88 VAL A CA 1
ATOM 687 C C . VAL A 1 88 ? 9.305 -3.955 -11.363 1.00 91.00 88 VAL A C 1
ATOM 689 O O . VAL A 1 88 ? 8.384 -3.618 -12.108 1.00 91.00 88 VAL A O 1
ATOM 692 N N . SER A 1 89 ? 9.186 -4.938 -10.474 1.00 91.19 89 SER A N 1
ATOM 693 C CA . SER A 1 89 ? 7.957 -5.724 -10.284 1.00 91.19 89 SER A CA 1
ATOM 694 C C . SER A 1 89 ? 7.192 -5.347 -9.014 1.00 91.19 89 SER A C 1
ATOM 696 O O . SER A 1 89 ? 5.995 -5.615 -8.926 1.00 91.19 89 SER A O 1
ATOM 698 N N . GLU A 1 90 ? 7.837 -4.641 -8.086 1.00 94.62 90 GLU A N 1
ATOM 699 C CA . GLU A 1 90 ? 7.304 -4.331 -6.760 1.00 94.62 90 GLU A CA 1
ATOM 700 C C . GLU A 1 90 ? 7.109 -2.822 -6.568 1.00 94.62 90 GLU A C 1
ATOM 702 O O . GLU A 1 90 ? 7.839 -2.002 -7.125 1.00 94.62 90 GLU A O 1
ATOM 707 N N . LEU A 1 91 ? 6.088 -2.464 -5.791 1.00 95.81 91 LEU A N 1
ATOM 708 C CA . LEU A 1 91 ? 5.871 -1.119 -5.264 1.00 95.81 91 LEU A CA 1
ATOM 709 C C . LEU A 1 91 ? 6.105 -1.203 -3.756 1.00 95.81 91 LEU A C 1
ATOM 711 O O . LEU A 1 91 ? 5.341 -1.875 -3.062 1.00 95.81 91 LEU A O 1
ATOM 715 N N . VAL A 1 92 ? 7.161 -0.554 -3.269 1.00 96.50 92 VAL A N 1
ATOM 716 C CA . VAL A 1 92 ? 7.513 -0.538 -1.848 1.00 96.50 92 VAL A CA 1
ATOM 717 C C . VAL A 1 92 ? 6.966 0.742 -1.230 1.00 96.50 92 VAL A C 1
ATOM 719 O O . VAL A 1 92 ? 7.215 1.837 -1.732 1.00 96.50 92 VAL A O 1
ATOM 722 N N . LEU A 1 93 ? 6.199 0.597 -0.151 1.00 96.44 93 LEU A N 1
ATOM 723 C CA . LEU A 1 93 ? 5.545 1.696 0.554 1.00 96.44 93 LEU A CA 1
ATOM 724 C C . LEU A 1 93 ? 5.910 1.650 2.031 1.00 96.44 93 LEU A C 1
ATOM 726 O O . LEU A 1 93 ? 5.953 0.577 2.636 1.00 96.44 93 LEU A O 1
ATOM 730 N N . ASP A 1 94 ? 6.084 2.825 2.622 1.00 95.12 94 ASP A N 1
ATOM 731 C CA . ASP A 1 94 ? 6.214 2.939 4.065 1.00 95.12 94 ASP A CA 1
ATOM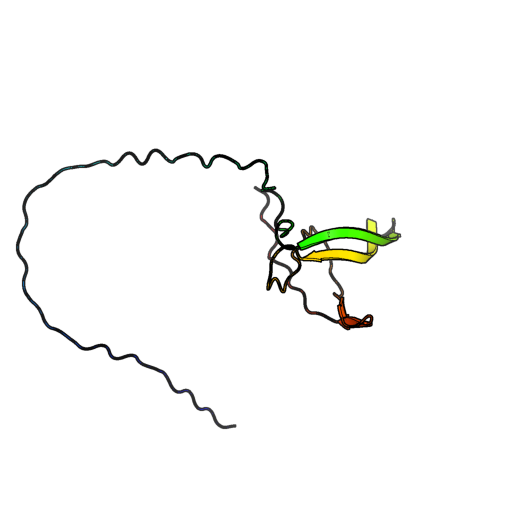 732 C C . ASP A 1 94 ? 4.874 2.667 4.751 1.00 95.12 94 ASP A C 1
ATOM 734 O O . ASP A 1 94 ? 3.809 3.111 4.315 1.00 95.12 94 ASP A O 1
ATOM 738 N N . THR A 1 95 ? 4.933 1.947 5.867 1.00 94.75 95 THR A N 1
ATOM 739 C CA . THR A 1 95 ? 3.778 1.694 6.728 1.00 94.75 95 THR A CA 1
ATOM 740 C C . THR A 1 95 ? 4.198 1.817 8.189 1.00 94.75 95 THR A C 1
ATOM 742 O O . THR A 1 95 ? 5.329 1.498 8.556 1.00 94.75 95 THR A O 1
ATOM 745 N N . ARG A 1 96 ? 3.289 2.295 9.040 1.00 93.31 96 ARG A N 1
ATOM 746 C CA . ARG A 1 96 ? 3.457 2.306 10.497 1.00 93.31 96 ARG A CA 1
ATOM 747 C C . ARG A 1 96 ? 2.116 2.008 11.139 1.00 93.31 96 ARG A C 1
ATOM 749 O O . ARG A 1 96 ? 1.153 2.710 10.854 1.00 93.31 96 ARG A O 1
ATOM 756 N N . ASP A 1 97 ? 2.072 0.967 11.965 1.00 93.19 97 ASP A N 1
ATOM 757 C CA . ASP A 1 97 ? 0.874 0.541 12.699 1.00 93.19 97 ASP A CA 1
ATOM 758 C C . ASP A 1 97 ? -0.383 0.402 11.813 1.00 93.19 97 ASP A C 1
ATOM 760 O O . ASP A 1 97 ? -1.508 0.657 12.240 1.00 93.19 97 ASP A O 1
ATOM 764 N N . LEU A 1 98 ? -0.195 -0.022 10.554 1.00 95.56 98 LEU A N 1
ATOM 765 C CA . LEU A 1 98 ? -1.282 -0.269 9.608 1.00 95.56 98 LEU A CA 1
ATOM 766 C C . LEU A 1 98 ? -1.636 -1.752 9.553 1.00 95.56 98 LEU A C 1
ATOM 768 O O . LEU A 1 98 ? -0.782 -2.613 9.346 1.00 95.56 98 LEU A O 1
ATOM 772 N N . THR A 1 99 ? -2.932 -2.043 9.641 1.00 95.94 99 THR A N 1
ATOM 773 C CA . THR A 1 99 ? -3.466 -3.370 9.324 1.00 95.94 99 THR A CA 1
ATOM 774 C C . THR A 1 99 ? -3.868 -3.413 7.853 1.00 95.94 99 THR A C 1
ATOM 776 O O . THR A 1 99 ? -4.859 -2.800 7.457 1.00 95.94 99 THR A O 1
ATOM 779 N N . ILE A 1 100 ? -3.116 -4.152 7.034 1.00 97.06 100 ILE A N 1
ATOM 780 C CA . ILE A 1 100 ? -3.432 -4.331 5.611 1.00 97.06 100 ILE A CA 1
ATOM 781 C C . ILE A 1 100 ? -4.342 -5.547 5.434 1.00 97.06 100 ILE A C 1
ATOM 783 O O . ILE A 1 100 ? -3.964 -6.676 5.739 1.00 97.06 100 ILE A O 1
ATOM 787 N N . VAL A 1 101 ? -5.552 -5.313 4.923 1.00 97.56 101 VAL A N 1
ATOM 788 C CA . VAL A 1 101 ? -6.558 -6.369 4.713 1.00 97.56 101 VAL A CA 1
ATOM 789 C C . VAL A 1 101 ? -6.383 -7.047 3.351 1.00 97.56 101 VAL A C 1
ATOM 791 O O . VAL A 1 101 ? -6.525 -8.264 3.229 1.00 97.56 101 VAL A O 1
ATOM 794 N N . ALA A 1 102 ? -6.081 -6.268 2.312 1.00 97.56 102 ALA A N 1
ATOM 795 C CA . ALA A 1 102 ? -5.883 -6.758 0.956 1.00 97.56 102 ALA A CA 1
ATOM 796 C C . ALA A 1 102 ? -5.098 -5.746 0.115 1.00 97.56 102 ALA A C 1
ATOM 798 O O . ALA A 1 102 ? -5.135 -4.548 0.381 1.00 97.56 102 ALA A O 1
ATOM 799 N N . ALA A 1 103 ? -4.462 -6.241 -0.945 1.00 97.81 103 ALA A N 1
ATOM 800 C CA . ALA A 1 103 ? -3.879 -5.431 -2.004 1.00 97.81 103 ALA A CA 1
ATOM 801 C C . ALA A 1 103 ? -4.433 -5.888 -3.359 1.00 97.81 103 ALA A C 1
ATOM 803 O O . ALA A 1 103 ? -4.688 -7.077 -3.581 1.00 97.81 103 ALA A O 1
ATOM 804 N N . SER A 1 104 ? -4.639 -4.941 -4.270 1.00 97.75 104 SER A N 1
ATOM 805 C CA . SER A 1 104 ? -5.032 -5.208 -5.654 1.00 97.75 104 SER A CA 1
ATOM 806 C C . SER A 1 104 ? -4.252 -4.300 -6.593 1.00 97.75 104 SER A C 1
ATOM 808 O O . SER A 1 104 ? -3.903 -3.183 -6.226 1.00 97.75 104 SER A O 1
ATOM 810 N N . ALA A 1 105 ? -4.001 -4.776 -7.807 1.00 96.19 105 ALA A N 1
ATOM 811 C CA . ALA A 1 105 ? -3.371 -4.008 -8.871 1.00 96.19 105 ALA A CA 1
ATOM 812 C C . ALA A 1 105 ? -4.303 -3.942 -10.081 1.00 96.19 105 ALA A C 1
ATOM 814 O O . ALA A 1 105 ? -5.082 -4.868 -10.329 1.00 96.19 105 ALA A O 1
ATOM 815 N N . ARG A 1 106 ? -4.233 -2.846 -10.838 1.00 95.56 106 ARG A N 1
ATOM 816 C CA . ARG A 1 106 ? -5.000 -2.700 -12.074 1.00 95.56 106 ARG A CA 1
ATOM 817 C C . ARG A 1 106 ? -4.192 -3.263 -13.244 1.00 95.56 106 ARG A C 1
ATOM 819 O O . ARG A 1 106 ? -3.185 -2.684 -13.630 1.00 95.56 106 ARG A O 1
ATOM 826 N N . VAL A 1 107 ? -4.646 -4.383 -13.800 1.00 93.25 107 VAL A N 1
ATOM 827 C CA . VAL A 1 107 ? -4.040 -5.066 -14.956 1.00 93.25 107 VAL A CA 1
ATOM 828 C C . VAL A 1 107 ? -5.103 -5.164 -16.045 1.00 93.25 107 VAL A C 1
ATOM 830 O O . VAL A 1 107 ? -6.233 -5.577 -15.774 1.00 93.25 107 VAL A O 1
ATOM 833 N N . ASP A 1 108 ? -4.774 -4.705 -17.253 1.00 93.56 108 ASP A N 1
ATOM 834 C CA . ASP A 1 108 ? -5.700 -4.626 -18.395 1.00 93.56 108 ASP A CA 1
ATOM 835 C C . ASP A 1 108 ? -7.027 -3.927 -18.046 1.00 93.56 108 ASP A C 1
ATOM 837 O O . ASP A 1 108 ? -8.128 -4.371 -18.376 1.00 93.56 108 ASP A O 1
ATOM 841 N N . GLY A 1 109 ? -6.921 -2.830 -17.289 1.00 94.75 109 GLY A N 1
ATOM 842 C CA . GLY A 1 109 ? -8.055 -2.008 -16.870 1.00 94.75 109 GLY A CA 1
ATOM 843 C C . GLY A 1 109 ? -8.907 -2.594 -15.739 1.00 94.75 109 GLY A C 1
ATOM 844 O O . GLY A 1 109 ? -9.800 -1.890 -15.258 1.00 94.75 109 GLY A O 1
ATOM 845 N N . LYS A 1 110 ? -8.620 -3.813 -15.264 1.00 96.75 110 LYS A N 1
ATOM 846 C CA . LYS A 1 110 ? -9.377 -4.510 -14.213 1.00 96.75 110 LYS A CA 1
ATOM 847 C C . LYS A 1 110 ? -8.567 -4.649 -12.931 1.00 96.75 110 LYS A C 1
ATOM 849 O O . LYS A 1 110 ? -7.364 -4.882 -12.969 1.00 96.75 110 LYS A O 1
ATOM 854 N N . TRP A 1 111 ? -9.244 -4.555 -11.792 1.00 97.00 111 TRP A N 1
ATOM 855 C CA . TRP A 1 111 ? -8.638 -4.853 -10.499 1.00 97.00 111 TRP A CA 1
ATOM 856 C C . TRP A 1 111 ? -8.433 -6.356 -10.336 1.00 97.00 111 TRP A C 1
ATOM 858 O O . TRP A 1 111 ? -9.364 -7.142 -10.507 1.00 97.00 111 TRP A O 1
ATOM 868 N N . GLN A 1 112 ? -7.210 -6.742 -9.994 1.00 97.56 112 GLN A N 1
ATOM 869 C CA . GLN A 1 112 ? -6.825 -8.115 -9.708 1.00 97.56 112 GLN A CA 1
ATOM 870 C C . GLN A 1 112 ? -6.155 -8.166 -8.338 1.00 97.56 112 GLN A C 1
ATOM 872 O O . GLN A 1 112 ? -5.312 -7.325 -8.020 1.00 97.56 112 GLN A O 1
ATOM 877 N N . LYS A 1 113 ? -6.534 -9.151 -7.518 1.00 97.56 113 LYS A N 1
ATOM 878 C CA . LYS A 1 113 ? -5.924 -9.35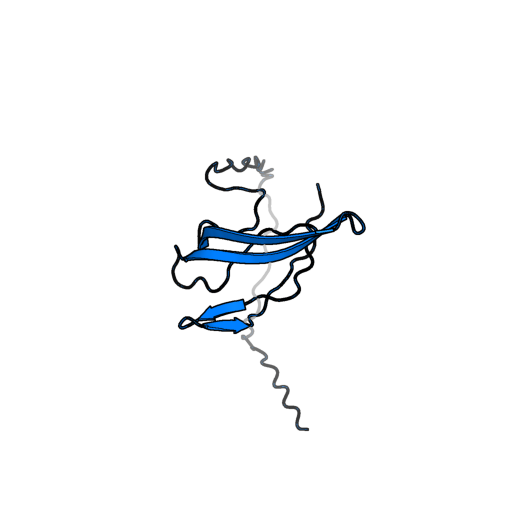7 -6.202 1.00 97.56 113 LYS A CA 1
ATOM 879 C C . LYS A 1 113 ? -4.437 -9.664 -6.375 1.00 97.56 113 LYS A C 1
ATOM 881 O O . LYS A 1 113 ? -4.080 -10.519 -7.180 1.00 97.56 113 LYS A O 1
ATOM 886 N N . THR A 1 114 ? -3.598 -9.014 -5.576 1.00 96.31 114 THR A N 1
ATOM 887 C CA . THR A 1 114 ? -2.156 -9.275 -5.529 1.00 96.31 114 THR A CA 1
ATOM 888 C C . THR A 1 114 ? -1.717 -9.659 -4.117 1.00 96.31 114 THR A C 1
ATOM 890 O O . THR A 1 114 ? -2.439 -9.445 -3.139 1.00 96.31 114 THR A O 1
ATOM 893 N N . GLY A 1 115 ? -0.540 -10.273 -4.019 1.00 96.12 115 GLY A N 1
ATOM 894 C CA . GLY A 1 115 ? 0.137 -10.478 -2.745 1.00 96.12 115 GLY A CA 1
ATOM 895 C C . GLY A 1 115 ? 0.744 -9.177 -2.223 1.00 96.12 115 GLY A C 1
ATOM 896 O O . GLY A 1 115 ? 1.026 -8.258 -2.991 1.00 96.12 115 GLY A O 1
ATOM 897 N N . PHE A 1 116 ? 0.954 -9.122 -0.913 1.00 97.25 116 PHE A N 1
ATOM 898 C CA . PHE A 1 116 ? 1.777 -8.117 -0.249 1.00 97.25 116 PHE A CA 1
ATOM 899 C C . PHE A 1 116 ? 2.562 -8.794 0.878 1.00 97.25 116 PHE A C 1
ATOM 901 O O . PHE A 1 116 ? 2.159 -9.849 1.377 1.00 97.25 116 PHE A O 1
ATOM 908 N N . LYS A 1 117 ? 3.673 -8.181 1.277 1.00 96.38 117 LYS A N 1
ATOM 909 C CA . LYS A 1 117 ? 4.473 -8.584 2.432 1.00 96.38 117 LYS A CA 1
ATOM 910 C C . LYS A 1 117 ? 4.618 -7.375 3.350 1.00 96.38 117 LYS A C 1
ATOM 912 O O . LYS A 1 117 ? 4.852 -6.271 2.872 1.00 96.38 117 LYS A O 1
ATOM 917 N N . LEU A 1 118 ? 4.456 -7.595 4.650 1.00 95.25 118 LEU A N 1
ATOM 918 C CA . LEU A 1 118 ? 4.822 -6.620 5.671 1.00 95.25 118 LEU A CA 1
ATOM 919 C C . LEU A 1 118 ? 6.168 -7.040 6.247 1.00 95.25 118 LEU A C 1
ATOM 921 O O . LEU A 1 118 ? 6.337 -8.195 6.649 1.00 95.25 118 LEU A O 1
ATOM 925 N N . GLU A 1 119 ? 7.127 -6.123 6.239 1.00 91.31 119 GLU A N 1
ATOM 926 C CA . GLU A 1 119 ? 8.404 -6.341 6.908 1.00 91.31 119 GLU A CA 1
ATOM 927 C C . GLU A 1 119 ? 8.242 -6.232 8.428 1.00 91.31 119 GLU A C 1
ATOM 929 O O . GLU A 1 119 ? 7.238 -5.727 8.940 1.00 91.31 119 GLU A O 1
ATOM 934 N N . ALA A 1 120 ? 9.232 -6.746 9.160 1.00 87.88 120 ALA A N 1
ATOM 935 C CA . ALA A 1 120 ? 9.253 -6.606 10.608 1.00 87.88 120 ALA A CA 1
ATOM 936 C C . ALA A 1 120 ? 9.256 -5.114 10.998 1.00 87.88 120 ALA A C 1
ATOM 938 O O . ALA A 1 120 ? 9.902 -4.315 10.311 1.00 87.88 120 ALA A O 1
ATOM 939 N N . PRO A 1 121 ? 8.583 -4.730 12.100 1.00 86.00 121 PRO A N 1
ATOM 940 C CA . PRO A 1 121 ? 8.641 -3.366 12.602 1.00 86.00 121 PRO A CA 1
ATOM 941 C C . PRO A 1 121 ? 10.091 -2.912 12.765 1.00 86.00 121 PRO A C 1
ATOM 943 O O . PRO A 1 121 ? 10.911 -3.627 13.346 1.00 86.00 121 PRO A O 1
ATOM 946 N N . HIS A 1 122 ? 10.406 -1.724 12.255 1.00 79.00 122 HIS A N 1
ATOM 947 C CA . HIS A 1 122 ? 11.714 -1.135 12.487 1.00 79.00 122 HIS A CA 1
ATOM 948 C C . HIS A 1 122 ? 11.833 -0.778 13.971 1.00 79.00 122 HIS A C 1
ATOM 950 O O . HIS A 1 122 ? 10.998 -0.042 14.500 1.00 79.00 122 HIS A O 1
ATOM 956 N N . THR A 1 123 ? 12.851 -1.306 14.651 1.00 74.69 123 THR A N 1
ATOM 957 C CA . THR A 1 123 ? 13.148 -0.919 16.031 1.00 74.69 123 THR A CA 1
ATOM 958 C C . THR A 1 123 ? 13.454 0.573 16.046 1.00 74.69 123 THR A C 1
ATOM 960 O O . THR A 1 123 ? 14.394 1.008 15.385 1.00 74.69 123 THR A O 1
ATOM 963 N N . ALA A 1 124 ? 12.653 1.358 16.767 1.00 60.91 124 ALA A N 1
ATOM 964 C CA . ALA A 1 124 ? 12.967 2.762 16.992 1.00 60.91 124 ALA A CA 1
ATOM 965 C C . ALA A 1 124 ? 14.351 2.858 17.658 1.00 60.91 124 ALA A C 1
ATOM 967 O O . ALA A 1 124 ? 14.595 2.172 18.654 1.00 60.91 124 ALA A O 1
ATOM 968 N N . LEU A 1 125 ? 15.250 3.642 17.057 1.00 53.53 125 LEU A N 1
ATOM 969 C CA . LEU A 1 125 ? 16.548 3.994 17.638 1.00 53.53 125 LEU A CA 1
ATOM 970 C C . LEU A 1 125 ? 16.371 4.879 18.875 1.00 53.53 125 LEU A C 1
ATOM 972 O O . LEU A 1 125 ? 15.446 5.726 18.860 1.00 53.53 125 LEU A O 1
#

Secondary structure (DSSP, 8-state):
-----------------------------------PPPPP-TTS-TT--S-TTTEEEEEEEEEEEEETTTTEEEEEEEEEEEE-STT--------SS-----EEEEETTEEEEE---PPPPPPP-

InterPro domains:
  IPR034015 Aminopeptidase, leukotriene A4 hydrolase-like [PTHR45726] (32-123)
  IPR042097 Aminopeptidase N-like , N-terminal domain superfamliy [G3DSA:2.60.40.1730] (54-125)
  IPR042097 Aminopeptidase N-like , N-terminal domain superfamliy [SSF63737] (42-110)